Protein AF-A0A704GVP2-F1 (afdb_monomer)

pLDDT: mean 88.18, std 8.69, range [54.44, 95.31]

Radius of gyration: 12.31 Å; Cα contacts (8 Å, |Δi|>4): 119; chains: 1; bounding box: 26×26×34 Å

Structure (mmCIF, N/CA/C/O backbone):
data_AF-A0A704GVP2-F1
#
_entry.id   AF-A0A704GVP2-F1
#
loop_
_atom_site.group_PDB
_atom_site.id
_atom_site.type_symbol
_atom_site.label_atom_id
_atom_site.label_alt_id
_atom_site.label_comp_id
_atom_site.label_asym_id
_atom_site.label_entity_id
_atom_site.label_seq_id
_atom_site.pdbx_PDB_ins_code
_atom_site.Cartn_x
_atom_site.Cartn_y
_atom_site.Cartn_z
_atom_site.occupancy
_atom_site.B_iso_or_equiv
_atom_site.auth_seq_id
_atom_site.auth_comp_id
_atom_site.auth_asym_id
_atom_site.auth_atom_id
_atom_site.pdbx_PDB_model_num
ATOM 1 N N . SER A 1 1 ? 2.540 -11.695 11.349 1.00 54.44 1 SER A N 1
ATOM 2 C CA . SER A 1 1 ? 2.432 -10.393 10.673 1.00 54.44 1 SER A CA 1
ATOM 3 C C . SER A 1 1 ? 3.164 -10.482 9.351 1.00 54.44 1 SER A C 1
ATOM 5 O O . SER A 1 1 ? 4.273 -11.010 9.338 1.00 54.44 1 SER A O 1
ATOM 7 N N . GLY A 1 2 ? 2.552 -10.083 8.242 1.00 68.06 2 GLY A N 1
ATOM 8 C CA . GLY A 1 2 ? 3.176 -10.092 6.921 1.00 68.06 2 GLY A CA 1
ATOM 9 C C . GLY A 1 2 ? 4.395 -9.170 6.863 1.00 68.06 2 GLY A C 1
ATOM 10 O O . GLY A 1 2 ? 4.410 -8.093 7.450 1.00 68.06 2 GLY A O 1
ATOM 11 N N . ARG A 1 3 ? 5.440 -9.591 6.141 1.00 75.25 3 ARG A N 1
ATOM 12 C CA . ARG A 1 3 ? 6.721 -8.865 6.039 1.00 75.25 3 ARG A CA 1
ATOM 13 C C . ARG A 1 3 ? 6.567 -7.409 5.564 1.00 75.25 3 ARG A C 1
ATOM 15 O O . ARG A 1 3 ? 7.390 -6.575 5.918 1.00 75.25 3 ARG A O 1
ATOM 22 N N . TYR A 1 4 ? 5.539 -7.120 4.767 1.00 84.56 4 TYR A N 1
ATOM 23 C CA . TYR A 1 4 ? 5.357 -5.841 4.071 1.00 84.56 4 TYR A CA 1
ATOM 24 C C . TYR A 1 4 ? 4.229 -4.974 4.648 1.00 84.56 4 TYR A C 1
ATOM 26 O O . TYR A 1 4 ? 4.234 -3.759 4.453 1.00 84.56 4 TYR A O 1
ATOM 34 N N . SER A 1 5 ? 3.279 -5.574 5.374 1.00 88.88 5 SER A N 1
ATOM 35 C CA . SER A 1 5 ? 2.089 -4.885 5.887 1.00 88.88 5 SER A CA 1
ATOM 36 C C . SER A 1 5 ? 2.439 -3.823 6.918 1.00 88.88 5 SER A C 1
ATOM 38 O O . SER A 1 5 ? 1.886 -2.727 6.876 1.00 88.88 5 SER A O 1
ATOM 40 N N . TRP A 1 6 ? 3.420 -4.089 7.782 1.00 92.31 6 TRP A N 1
ATOM 41 C CA . TRP A 1 6 ? 3.878 -3.099 8.755 1.00 92.31 6 TRP A CA 1
ATOM 42 C C . TRP A 1 6 ? 4.497 -1.863 8.093 1.00 92.31 6 TRP A C 1
ATOM 44 O O . TRP A 1 6 ? 4.113 -0.740 8.417 1.00 92.31 6 TRP A O 1
ATOM 54 N N . ASN A 1 7 ? 5.398 -2.052 7.126 1.00 93.88 7 ASN A N 1
ATOM 55 C CA . ASN A 1 7 ? 6.027 -0.934 6.419 1.00 93.88 7 ASN A CA 1
ATOM 56 C C . ASN A 1 7 ? 4.997 -0.121 5.627 1.00 93.88 7 ASN A C 1
ATOM 58 O O . ASN A 1 7 ? 5.030 1.107 5.654 1.00 93.88 7 ASN A O 1
ATOM 62 N N . LEU A 1 8 ? 4.046 -0.792 4.967 1.00 94.56 8 LEU A N 1
ATOM 63 C CA . LEU A 1 8 ? 2.974 -0.107 4.248 1.00 94.56 8 LEU A CA 1
ATOM 64 C C . LEU A 1 8 ? 2.085 0.700 5.202 1.00 94.56 8 LEU A C 1
ATOM 66 O O . LEU A 1 8 ? 1.726 1.832 4.890 1.00 94.56 8 LEU A O 1
ATOM 70 N N . TYR A 1 9 ? 1.765 0.153 6.373 1.00 93.88 9 TYR A N 1
ATOM 71 C CA . TYR A 1 9 ? 0.997 0.860 7.392 1.00 93.88 9 TYR A CA 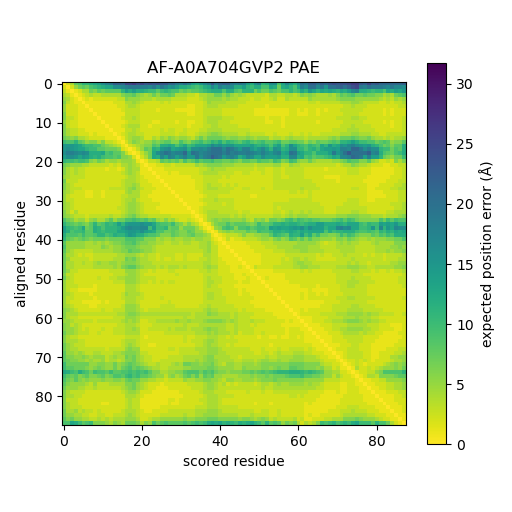1
ATOM 72 C C . TYR A 1 9 ? 1.730 2.106 7.911 1.00 93.88 9 TYR A C 1
ATOM 74 O O . TYR A 1 9 ? 1.140 3.184 7.957 1.00 93.88 9 TYR A O 1
ATOM 82 N N . GLN A 1 10 ? 3.023 1.994 8.229 1.00 92.38 10 GLN A N 1
ATOM 83 C CA . GLN A 1 10 ? 3.846 3.134 8.653 1.00 92.38 10 GLN A CA 1
ATOM 84 C C . GLN A 1 10 ? 3.913 4.226 7.576 1.00 92.38 10 GLN A C 1
ATOM 86 O O . GLN A 1 10 ? 3.743 5.408 7.881 1.00 92.38 10 GLN A O 1
ATOM 91 N N . LEU A 1 11 ? 4.075 3.834 6.307 1.00 93.25 11 LEU A N 1
ATOM 92 C CA . LEU A 1 11 ? 4.026 4.756 5.174 1.00 93.25 11 LEU A CA 1
ATOM 93 C C . LEU A 1 11 ? 2.661 5.452 5.063 1.00 93.25 11 LEU A C 1
ATOM 95 O O . LEU A 1 11 ? 2.600 6.659 4.856 1.00 93.25 11 LEU A O 1
ATOM 99 N N . ILE A 1 12 ? 1.555 4.722 5.219 1.00 91.81 12 ILE A N 1
ATOM 100 C CA . ILE A 1 12 ? 0.211 5.316 5.192 1.00 91.81 12 ILE A CA 1
ATOM 101 C C . ILE A 1 12 ? 0.054 6.339 6.323 1.00 91.81 12 ILE A C 1
ATOM 103 O O . ILE A 1 12 ? -0.382 7.461 6.077 1.00 91.81 12 ILE A O 1
ATOM 107 N N . LYS A 1 13 ? 0.451 5.991 7.551 1.00 90.12 13 LYS A N 1
ATOM 108 C CA . LYS A 1 13 ? 0.332 6.877 8.718 1.00 90.12 13 LYS A CA 1
ATOM 109 C C . LYS A 1 13 ? 1.164 8.150 8.564 1.00 90.12 13 LYS A C 1
ATOM 111 O O . LYS A 1 13 ? 0.669 9.221 8.903 1.00 90.12 13 LYS A O 1
ATOM 116 N N . SER A 1 14 ? 2.375 8.058 8.011 1.00 89.81 14 SER A N 1
ATOM 117 C CA . SER A 1 14 ? 3.224 9.235 7.780 1.00 89.81 14 SER A CA 1
ATOM 118 C C . SER A 1 14 ? 2.671 10.166 6.697 1.00 89.81 14 SER A C 1
ATOM 120 O O . SER A 1 14 ? 2.847 11.377 6.781 1.00 89.81 14 SER A O 1
ATOM 122 N N . ARG A 1 15 ? 1.960 9.625 5.700 1.00 86.56 15 ARG A N 1
ATOM 123 C CA . ARG A 1 15 ? 1.365 10.400 4.596 1.00 86.56 15 ARG A CA 1
ATOM 124 C C . ARG A 1 15 ? -0.041 10.924 4.889 1.00 86.56 15 ARG A C 1
ATOM 126 O O . ARG A 1 15 ? -0.487 11.850 4.222 1.00 86.56 15 ARG A O 1
ATOM 133 N N . LEU A 1 16 ? -0.738 10.364 5.877 1.00 79.50 16 LEU A N 1
ATOM 134 C CA . LEU A 1 16 ? -2.065 10.818 6.309 1.00 79.50 16 LEU A CA 1
ATOM 135 C C . LEU A 1 16 ? -2.040 12.024 7.260 1.00 79.50 16 LEU A C 1
ATOM 137 O O . LEU A 1 16 ? -3.109 12.504 7.643 1.00 79.50 16 LEU A O 1
ATOM 141 N N . LEU A 1 17 ? -0.85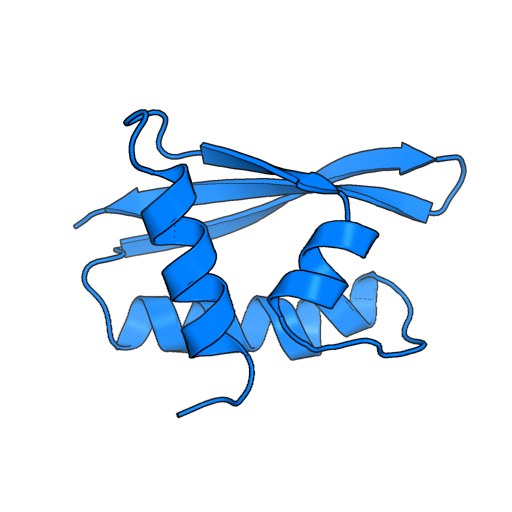8 12.547 7.604 1.00 67.44 17 LEU A N 1
ATOM 142 C CA . LEU A 1 17 ? -0.721 13.772 8.402 1.00 67.44 17 LEU A CA 1
ATOM 143 C C . LEU A 1 17 ? -1.471 14.967 7.779 1.00 67.44 17 LEU A C 1
ATOM 145 O O . LEU A 1 17 ? -1.977 15.818 8.508 1.00 67.44 17 LEU A O 1
ATOM 149 N N . ASP A 1 18 ? -1.661 14.957 6.456 1.00 63.28 18 ASP A N 1
ATOM 150 C CA . ASP A 1 18 ? -2.306 16.038 5.702 1.00 63.28 18 ASP A CA 1
ATOM 151 C C . ASP A 1 18 ? -3.837 15.870 5.542 1.00 63.28 18 ASP A C 1
ATOM 153 O O . ASP A 1 18 ? -4.471 16.624 4.805 1.00 63.28 18 ASP A O 1
ATOM 157 N N . LYS A 1 19 ? -4.463 14.883 6.211 1.00 62.56 19 LYS A N 1
ATOM 158 C CA . LYS A 1 19 ? -5.924 14.600 6.216 1.00 62.56 19 LYS A CA 1
ATOM 159 C C . LYS A 1 19 ? -6.594 14.356 4.851 1.00 62.56 19 LYS A C 1
ATOM 161 O O . LYS A 1 19 ? -7.810 14.197 4.794 1.00 62.56 19 LYS A O 1
ATOM 166 N N . SER A 1 20 ? -5.847 14.266 3.754 1.00 69.00 20 SER A N 1
ATOM 167 C CA . SER A 1 20 ? -6.400 14.126 2.396 1.00 69.00 20 SER A CA 1
ATOM 168 C C . SER A 1 20 ? -7.000 12.749 2.089 1.00 69.00 20 SER A C 1
ATOM 170 O O . SER A 1 20 ? -7.511 12.546 0.987 1.00 69.00 20 SER A O 1
ATOM 172 N N . GLY A 1 21 ? -6.891 11.776 3.004 1.00 84.88 21 GLY A N 1
ATOM 173 C CA . GLY A 1 21 ? -7.334 10.395 2.780 1.00 84.88 21 GLY A CA 1
ATOM 174 C C . GLY A 1 21 ? -6.673 9.738 1.564 1.00 84.88 21 GLY A C 1
ATOM 175 O O . GLY A 1 21 ? -7.113 8.690 1.118 1.00 84.88 21 GLY A O 1
ATOM 176 N N . ALA A 1 22 ? -5.650 10.351 0.964 1.00 91.38 22 ALA A N 1
ATOM 177 C CA . ALA A 1 22 ? -5.016 9.843 -0.236 1.00 91.38 22 ALA A CA 1
ATOM 178 C C . ALA A 1 22 ? -3.629 10.445 -0.434 1.00 91.38 22 ALA A C 1
ATOM 180 O O . ALA A 1 22 ? -3.419 11.643 -0.248 1.00 91.38 22 ALA A O 1
ATOM 181 N N . PHE A 1 23 ? -2.699 9.632 -0.920 1.00 93.69 23 PHE A N 1
ATOM 182 C CA . PHE A 1 23 ? -1.373 10.089 -1.320 1.00 93.69 23 PHE A CA 1
ATOM 183 C C . PHE A 1 23 ? -0.898 9.327 -2.551 1.00 93.69 23 PHE A C 1
ATOM 185 O O . PHE A 1 23 ? -1.377 8.236 -2.857 1.00 93.69 23 PHE A O 1
ATOM 192 N N . SER A 1 24 ? 0.048 9.911 -3.281 1.00 94.00 24 SER A N 1
ATOM 193 C CA . SER A 1 24 ? 0.692 9.248 -4.415 1.00 94.00 24 SER A CA 1
ATOM 194 C C . SER A 1 24 ? 2.179 9.074 -4.150 1.00 94.00 24 SER A C 1
ATOM 196 O O . SER A 1 24 ? 2.807 9.960 -3.580 1.00 94.00 24 SER A O 1
ATOM 198 N N . ILE A 1 25 ? 2.740 7.959 -4.603 1.00 94.56 25 ILE A N 1
ATOM 199 C CA . ILE A 1 25 ? 4.156 7.613 -4.443 1.00 94.56 25 ILE A CA 1
A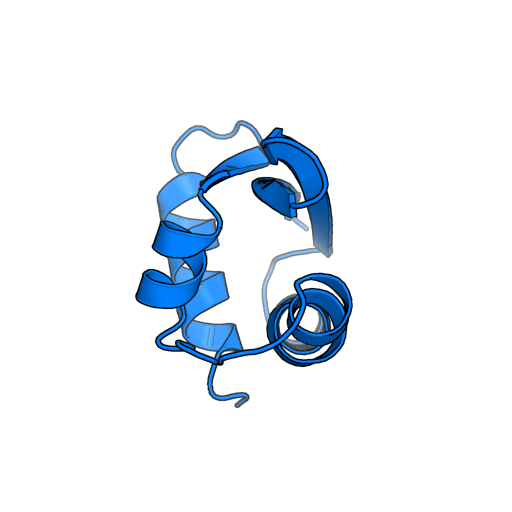TOM 200 C C . ILE A 1 25 ? 4.657 6.954 -5.728 1.00 94.56 25 ILE A C 1
ATOM 202 O O . ILE A 1 25 ? 3.889 6.269 -6.420 1.00 94.56 25 ILE A O 1
ATOM 206 N N . LYS A 1 26 ? 5.922 7.191 -6.091 1.00 94.00 26 LYS A N 1
ATOM 207 C CA . LYS A 1 26 ? 6.510 6.482 -7.228 1.00 94.00 26 LYS A CA 1
ATOM 208 C C . LYS A 1 26 ? 6.675 5.003 -6.895 1.00 94.00 26 LYS A C 1
ATOM 210 O O . LYS A 1 26 ? 6.818 4.615 -5.737 1.00 94.00 26 LYS A O 1
ATOM 215 N N . LEU A 1 27 ? 6.601 4.157 -7.914 1.00 91.38 27 LEU A N 1
ATOM 216 C CA . LEU A 1 27 ? 6.629 2.714 -7.709 1.00 91.38 27 LEU A CA 1
ATOM 217 C C . LEU A 1 27 ? 7.984 2.229 -7.166 1.00 91.38 27 LEU A C 1
ATOM 219 O O . LEU A 1 27 ? 8.018 1.344 -6.318 1.00 91.38 27 LEU A O 1
ATOM 223 N N . ASP A 1 28 ? 9.085 2.812 -7.631 1.00 90.25 28 ASP A N 1
ATOM 224 C CA . ASP A 1 28 ? 10.439 2.536 -7.145 1.00 90.25 28 ASP A CA 1
ATOM 225 C C . ASP A 1 28 ? 10.627 2.964 -5.682 1.00 90.25 28 ASP A C 1
ATOM 227 O O . ASP A 1 28 ? 11.131 2.180 -4.879 1.00 90.25 28 ASP A O 1
ATOM 231 N N . GLU A 1 29 ? 10.149 4.156 -5.319 1.00 93.00 29 GLU A N 1
ATOM 232 C CA . GLU A 1 29 ? 10.121 4.645 -3.934 1.00 93.00 29 GLU A CA 1
ATOM 233 C C . GLU A 1 29 ? 9.306 3.703 -3.035 1.00 93.00 29 GLU A C 1
ATOM 235 O O . GLU A 1 29 ? 9.794 3.266 -1.995 1.00 93.00 29 GLU A O 1
ATOM 240 N N . LEU A 1 30 ? 8.107 3.290 -3.466 1.00 93.31 30 LEU A N 1
ATOM 241 C CA . LEU A 1 30 ? 7.284 2.326 -2.728 1.00 93.31 30 LEU A CA 1
ATOM 242 C C . LEU A 1 30 ? 8.013 0.992 -2.511 1.00 93.31 30 LEU A C 1
ATOM 244 O O . LEU A 1 30 ? 7.969 0.436 -1.417 1.00 93.31 30 LEU A O 1
ATOM 248 N N . MET A 1 31 ? 8.694 0.468 -3.533 1.00 91.25 31 MET A N 1
ATOM 249 C CA . MET A 1 31 ? 9.450 -0.783 -3.405 1.00 91.25 31 MET A CA 1
ATOM 250 C C . MET A 1 31 ? 10.597 -0.676 -2.393 1.00 91.25 31 MET A C 1
ATOM 252 O O . MET A 1 31 ? 10.924 -1.675 -1.746 1.00 91.25 31 MET A O 1
ATOM 256 N N . ILE A 1 32 ? 11.208 0.505 -2.261 1.00 91.69 32 ILE A N 1
ATOM 257 C CA . ILE A 1 32 ? 12.240 0.784 -1.256 1.00 91.69 32 ILE A CA 1
ATOM 258 C C . ILE A 1 32 ? 11.615 0.825 0.142 1.00 91.69 32 ILE A C 1
ATOM 260 O O . ILE A 1 32 ? 12.080 0.099 1.017 1.00 91.69 32 ILE A O 1
ATOM 264 N N . GLU A 1 33 ? 10.534 1.586 0.331 1.00 92.00 33 GLU A N 1
ATOM 265 C CA . GLU A 1 33 ? 9.815 1.702 1.614 1.00 92.00 33 GLU A CA 1
ATOM 266 C C . GLU A 1 33 ? 9.335 0.336 2.133 1.00 92.00 33 GLU A C 1
ATOM 268 O O . GLU A 1 33 ? 9.470 -0.010 3.309 1.00 92.00 33 GLU A O 1
ATOM 273 N N . LEU A 1 34 ? 8.824 -0.506 1.235 1.00 91.25 34 LEU A N 1
ATOM 274 C CA . LEU A 1 34 ? 8.363 -1.851 1.580 1.00 91.25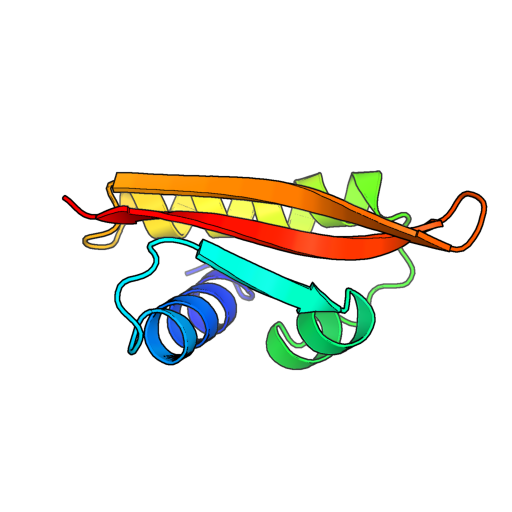 34 LEU A CA 1
ATOM 275 C C . LEU A 1 34 ? 9.498 -2.873 1.705 1.00 91.25 34 LEU A C 1
ATOM 277 O O . LEU A 1 34 ? 9.229 -4.033 2.008 1.00 91.25 34 LEU A O 1
ATOM 281 N N . ASN A 1 35 ? 10.754 -2.481 1.465 1.00 88.06 35 ASN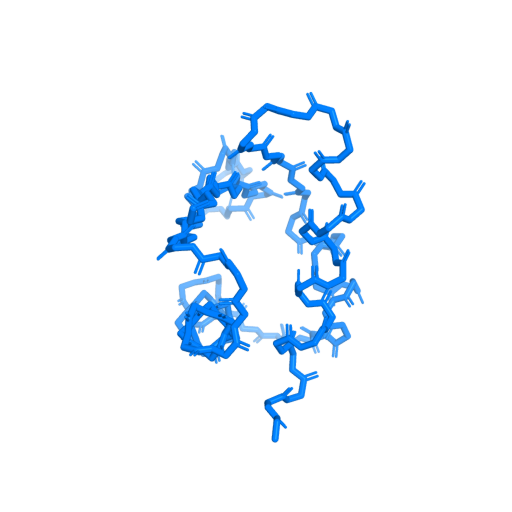 A N 1
ATOM 282 C CA . ASN A 1 35 ? 11.903 -3.384 1.385 1.00 88.06 35 ASN A CA 1
ATOM 283 C C . ASN A 1 35 ? 11.605 -4.619 0.507 1.00 88.06 35 ASN A C 1
ATOM 285 O O . ASN A 1 35 ? 11.854 -5.774 0.863 1.00 88.06 35 ASN A O 1
ATOM 289 N N . SER A 1 36 ? 10.984 -4.364 -0.642 1.00 84.62 36 SER A N 1
ATOM 290 C CA . SER A 1 36 ? 10.419 -5.379 -1.526 1.00 84.62 36 SER A CA 1
ATOM 291 C C . SER A 1 36 ? 10.978 -5.217 -2.936 1.00 84.62 36 SER A C 1
ATOM 293 O O . SER A 1 36 ? 10.219 -5.183 -3.905 1.00 84.62 36 SER A O 1
ATOM 295 N N . ARG A 1 37 ? 12.299 -5.055 -3.076 1.00 73.12 37 ARG A N 1
ATOM 296 C CA . ARG A 1 37 ? 12.948 -5.059 -4.394 1.00 73.12 37 ARG A CA 1
ATOM 297 C C . ARG A 1 37 ? 12.794 -6.448 -5.011 1.00 73.12 37 ARG A C 1
ATOM 299 O O . ARG A 1 37 ? 13.623 -7.327 -4.804 1.00 73.12 37 ARG A O 1
ATOM 306 N N . VAL A 1 38 ? 11.694 -6.650 -5.728 1.00 67.62 38 VAL A N 1
ATOM 307 C CA . VAL A 1 38 ? 11.395 -7.884 -6.450 1.00 67.62 38 VAL A CA 1
ATOM 308 C C . VAL A 1 38 ? 11.353 -7.561 -7.933 1.00 67.62 38 VAL A C 1
ATOM 310 O O . VAL A 1 38 ? 10.741 -6.574 -8.339 1.00 67.62 38 VAL A O 1
ATOM 313 N N . ASN A 1 39 ? 11.984 -8.400 -8.749 1.00 71.31 39 ASN A N 1
ATOM 314 C CA . ASN A 1 39 ? 11.967 -8.265 -10.203 1.00 71.31 39 ASN A CA 1
ATOM 315 C C . ASN A 1 39 ? 10.662 -8.859 -10.771 1.00 71.31 39 ASN A C 1
ATOM 317 O O . ASN A 1 39 ? 10.677 -9.855 -11.485 1.00 71.31 39 ASN A O 1
ATOM 321 N N . LEU A 1 40 ? 9.522 -8.305 -10.351 1.00 71.38 40 LEU A N 1
ATOM 322 C CA . LEU A 1 40 ? 8.182 -8.737 -10.754 1.00 71.38 40 LEU A CA 1
ATOM 323 C C . LEU A 1 40 ? 7.526 -7.684 -11.643 1.00 71.38 40 LEU A C 1
ATOM 325 O O . LEU A 1 40 ? 7.728 -6.480 -11.462 1.00 71.38 40 LEU A O 1
ATOM 329 N N . GLU A 1 41 ? 6.667 -8.130 -12.559 1.00 83.25 41 GLU A N 1
ATOM 330 C CA . GLU A 1 41 ? 5.746 -7.214 -13.220 1.00 83.25 41 GLU A CA 1
ATOM 331 C C . GLU A 1 41 ? 4.825 -6.550 -12.191 1.00 83.25 41 GLU A C 1
ATOM 333 O O . GLU A 1 41 ? 4.418 -7.151 -11.193 1.00 83.25 41 GLU A O 1
ATOM 338 N N . PHE A 1 42 ? 4.441 -5.296 -12.449 1.00 84.25 42 PHE A N 1
ATOM 339 C CA . PHE A 1 42 ? 3.630 -4.529 -11.503 1.00 84.25 42 PHE A CA 1
ATOM 340 C C . PHE A 1 42 ? 2.300 -5.220 -11.155 1.00 84.25 42 PHE A C 1
ATOM 342 O O . PHE A 1 42 ? 1.831 -5.108 -10.026 1.00 84.25 42 PHE A O 1
ATOM 349 N N . LYS A 1 43 ? 1.696 -5.963 -12.093 1.00 86.44 43 LYS A N 1
ATOM 350 C CA . LYS A 1 43 ? 0.452 -6.711 -11.850 1.00 86.44 43 LYS A CA 1
ATOM 351 C C . LYS A 1 43 ? 0.632 -7.758 -10.745 1.00 86.44 43 LYS A C 1
ATOM 353 O O . LYS A 1 43 ? -0.186 -7.820 -9.824 1.00 86.44 43 LYS A O 1
ATOM 358 N N . ASP A 1 44 ? 1.713 -8.526 -10.810 1.00 87.31 44 ASP A N 1
ATOM 359 C CA . ASP A 1 44 ? 2.016 -9.568 -9.830 1.00 87.31 44 ASP A CA 1
ATOM 360 C C . ASP A 1 44 ? 2.480 -8.964 -8.511 1.00 87.31 44 ASP A C 1
ATOM 362 O O . ASP A 1 44 ? 2.042 -9.400 -7.445 1.00 87.31 44 ASP A O 1
ATOM 366 N N . TYR A 1 45 ? 3.282 -7.899 -8.568 1.00 88.25 45 TYR A N 1
ATOM 367 C CA . TYR A 1 45 ? 3.684 -7.128 -7.393 1.00 88.25 45 TYR A CA 1
ATOM 368 C C . TYR A 1 45 ? 2.469 -6.564 -6.638 1.00 88.25 45 TYR A C 1
ATOM 370 O O . TYR A 1 45 ? 2.344 -6.726 -5.423 1.00 88.25 45 TYR A O 1
ATOM 378 N N . LYS A 1 46 ? 1.508 -5.979 -7.363 1.00 90.25 46 LYS A N 1
ATOM 379 C CA . LYS A 1 46 ? 0.276 -5.437 -6.785 1.00 90.25 46 LYS A CA 1
ATOM 380 C C . LYS A 1 46 ? -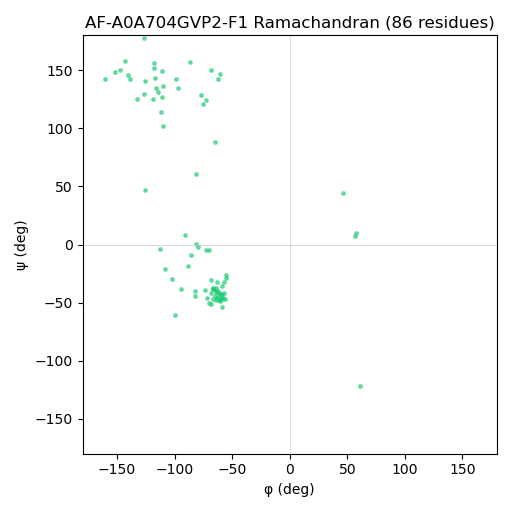0.546 -6.517 -6.088 1.00 90.25 46 LYS A C 1
ATOM 382 O O . LYS A 1 46 ? -1.054 -6.272 -5.001 1.00 90.25 46 LYS A O 1
ATOM 387 N N . LYS A 1 47 ? -0.675 -7.708 -6.677 1.00 88.50 47 LYS A N 1
ATOM 388 C CA . LYS A 1 47 ? -1.440 -8.809 -6.071 1.00 88.50 47 LYS A CA 1
ATOM 389 C C . LYS A 1 47 ? -0.721 -9.425 -4.866 1.00 88.50 47 LYS A C 1
ATOM 391 O O . LYS A 1 47 ? -1.347 -9.680 -3.842 1.00 88.50 47 LYS A O 1
ATOM 396 N N . SER A 1 48 ? 0.575 -9.694 -4.996 1.00 86.44 48 SER A N 1
ATOM 397 C CA . SER A 1 48 ? 1.343 -10.473 -4.015 1.00 86.44 48 S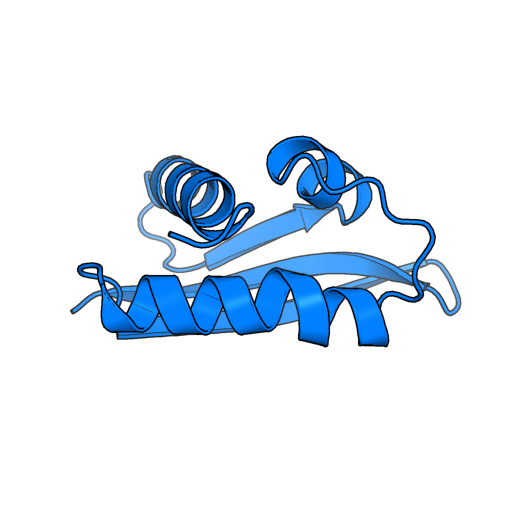ER A CA 1
ATOM 398 C C . SER A 1 48 ? 1.819 -9.656 -2.817 1.00 86.44 48 SER A C 1
ATOM 400 O O . SER A 1 48 ? 1.777 -10.158 -1.696 1.00 86.44 48 SER A O 1
ATOM 402 N N . VAL A 1 49 ? 2.257 -8.416 -3.045 1.00 90.50 49 VAL A N 1
ATOM 403 C CA . VAL A 1 49 ? 2.838 -7.551 -2.012 1.00 90.50 49 VAL A CA 1
ATOM 404 C C . VAL A 1 49 ? 1.792 -6.568 -1.515 1.00 90.50 49 VAL A C 1
ATOM 406 O O . VAL A 1 49 ? 1.434 -6.604 -0.340 1.00 90.50 49 VAL A O 1
ATOM 409 N N . ILE A 1 50 ? 1.261 -5.726 -2.406 1.00 92.62 50 ILE A N 1
ATOM 410 C CA . ILE A 1 50 ? 0.357 -4.637 -2.010 1.00 92.62 50 ILE A CA 1
ATOM 411 C C . ILE A 1 50 ? -0.981 -5.192 -1.510 1.00 92.62 50 ILE A C 1
ATOM 413 O O . ILE A 1 50 ? -1.397 -4.845 -0.413 1.00 92.62 50 ILE A O 1
ATOM 417 N N . GLY A 1 51 ? -1.629 -6.076 -2.275 1.00 92.88 51 GLY A N 1
ATOM 418 C CA . GLY A 1 51 ? -2.948 -6.626 -1.948 1.00 92.88 51 GLY A CA 1
ATOM 419 C C . GLY A 1 51 ? -2.960 -7.347 -0.603 1.00 92.88 51 GLY A C 1
ATOM 420 O O . GLY A 1 51 ? -3.688 -6.946 0.295 1.00 92.88 51 GLY A O 1
ATOM 421 N N . ARG A 1 52 ? -2.054 -8.315 -0.413 1.00 92.38 52 ARG A N 1
ATOM 422 C CA . ARG A 1 52 ? -1.923 -9.033 0.868 1.00 92.38 52 ARG A CA 1
ATOM 423 C C . ARG A 1 52 ? -1.612 -8.110 2.046 1.00 92.38 52 ARG A C 1
ATOM 425 O O . ARG A 1 52 ? -2.068 -8.361 3.155 1.00 92.38 52 ARG A O 1
ATOM 432 N N . SER A 1 53 ? -0.819 -7.063 1.812 1.00 94.00 53 SER A N 1
ATOM 433 C CA . SER A 1 53 ? -0.513 -6.078 2.851 1.00 94.00 53 SER A CA 1
ATOM 434 C C . SER A 1 53 ? -1.738 -5.250 3.219 1.00 94.00 53 SER A C 1
ATOM 436 O O . SER A 1 53 ? -1.967 -5.019 4.398 1.00 94.00 53 SER A O 1
ATOM 438 N N . ILE A 1 54 ? -2.532 -4.832 2.229 1.00 95.00 54 ILE A N 1
ATOM 439 C CA . ILE A 1 54 ? -3.790 -4.111 2.442 1.00 95.00 54 ILE A CA 1
ATOM 440 C C . ILE A 1 54 ? -4.773 -4.966 3.242 1.00 95.00 54 ILE A C 1
ATOM 442 O O . ILE A 1 54 ? -5.307 -4.467 4.229 1.00 95.00 54 ILE A O 1
ATOM 446 N N . ASP A 1 55 ? -4.971 -6.229 2.855 1.00 94.44 55 ASP A N 1
ATOM 447 C CA . ASP A 1 55 ? -5.912 -7.132 3.528 1.00 94.44 55 ASP A CA 1
ATOM 448 C C . ASP A 1 55 ? -5.577 -7.251 5.023 1.00 94.44 55 ASP A C 1
ATOM 450 O O . ASP A 1 55 ? -6.437 -7.055 5.881 1.00 94.44 55 ASP A O 1
ATOM 454 N N . GLU A 1 56 ? -4.298 -7.465 5.346 1.00 94.50 56 GLU A N 1
ATOM 455 C CA . GLU A 1 56 ? -3.847 -7.566 6.735 1.00 94.50 56 GLU A CA 1
ATOM 456 C C . GLU A 1 56 ? -3.982 -6.244 7.511 1.00 94.50 56 GLU A C 1
ATOM 458 O O . GLU A 1 56 ? -4.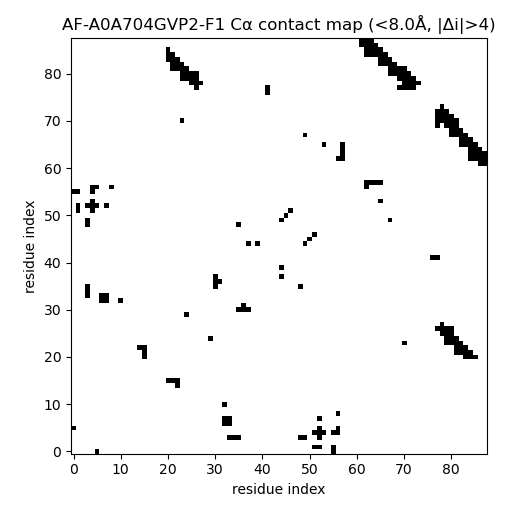312 -6.259 8.697 1.00 94.50 56 GLU A O 1
ATOM 463 N N . ILE A 1 57 ? -3.731 -5.098 6.870 1.00 94.69 57 ILE A N 1
ATOM 464 C CA . ILE A 1 57 ? -3.876 -3.785 7.515 1.00 94.69 57 ILE A CA 1
ATOM 465 C C . ILE A 1 57 ? -5.347 -3.505 7.829 1.00 94.69 57 ILE A C 1
ATOM 467 O O . ILE A 1 57 ? -5.659 -3.089 8.944 1.00 94.69 57 ILE A O 1
ATOM 471 N N . VAL A 1 58 ? -6.250 -3.740 6.877 1.00 94.19 58 VAL A N 1
ATOM 472 C CA . VAL A 1 58 ? -7.690 -3.498 7.058 1.00 94.19 58 VAL A CA 1
ATOM 473 C C . VAL A 1 58 ? -8.265 -4.404 8.151 1.00 94.19 58 VAL A C 1
ATOM 475 O O . VAL A 1 58 ? -9.088 -3.959 8.954 1.00 94.19 58 VAL A O 1
ATOM 478 N N . GLU A 1 59 ? -7.799 -5.652 8.228 1.00 94.12 59 GLU A N 1
ATOM 479 C CA . GLU A 1 59 ? -8.214 -6.605 9.261 1.00 94.12 59 GLU A CA 1
ATOM 480 C C . GLU A 1 59 ? -7.752 -6.182 10.668 1.00 94.12 59 GLU A C 1
ATOM 482 O O . GLU A 1 59 ? -8.495 -6.346 11.636 1.00 94.12 59 GLU A O 1
ATOM 487 N N . LYS A 1 60 ? -6.542 -5.617 10.796 1.00 93.88 60 LYS A N 1
ATOM 488 C CA . LYS A 1 60 ? -5.852 -5.479 12.096 1.00 93.88 60 LYS A CA 1
ATOM 489 C C . LYS A 1 60 ? -5.683 -4.054 12.616 1.00 93.88 60 LYS A C 1
ATOM 491 O O . LYS A 1 60 ? -5.159 -3.884 13.714 1.00 93.88 60 LYS A O 1
ATOM 496 N N . THR A 1 61 ? -6.075 -3.038 11.854 1.00 92.06 61 THR A N 1
ATOM 497 C CA . THR A 1 61 ? -5.869 -1.627 12.223 1.00 92.06 61 THR A CA 1
ATOM 498 C C . THR A 1 61 ? -7.171 -0.826 12.175 1.00 92.06 61 THR A C 1
ATOM 500 O O . THR A 1 61 ? -8.236 -1.333 11.822 1.00 92.06 61 THR A O 1
ATOM 503 N N . GLU A 1 62 ? -7.094 0.449 12.544 1.00 89.94 62 GLU A N 1
ATOM 504 C CA . GLU A 1 62 ? -8.192 1.416 12.497 1.00 89.94 62 GLU A CA 1
ATOM 505 C C . GLU A 1 62 ? -8.597 1.835 11.075 1.00 89.94 62 GLU A C 1
ATOM 507 O O . GLU A 1 62 ? -9.545 2.598 10.894 1.00 89.94 62 GLU A O 1
ATOM 512 N N . ILE A 1 63 ? -7.875 1.370 10.057 1.00 91.56 63 ILE A N 1
ATOM 513 C CA . ILE A 1 63 ? -8.177 1.674 8.665 1.00 91.56 63 ILE A CA 1
ATOM 514 C C . ILE A 1 63 ? -9.370 0.822 8.218 1.00 91.56 63 ILE A C 1
ATOM 516 O O . ILE A 1 63 ? -9.397 -0.396 8.396 1.00 91.56 63 ILE A O 1
ATOM 520 N N . LYS A 1 64 ? -10.380 1.469 7.633 1.00 92.50 64 LYS A N 1
ATOM 521 C CA . LYS A 1 64 ? -11.587 0.818 7.113 1.00 92.50 64 LYS A CA 1
ATOM 522 C C . LYS A 1 64 ? -11.361 0.251 5.718 1.00 92.50 64 LYS A C 1
ATOM 524 O O . LYS A 1 64 ? -11.789 -0.863 5.435 1.00 92.50 64 LYS A O 1
ATOM 529 N N . SER A 1 65 ? -10.713 1.011 4.838 1.00 94.06 65 SER A N 1
ATOM 530 C CA . SER A 1 65 ? -10.415 0.554 3.482 1.00 94.06 65 SER A CA 1
ATOM 531 C C . SER A 1 65 ? -9.163 1.219 2.911 1.00 94.06 65 SER A C 1
ATOM 533 O O . SER A 1 65 ? -8.839 2.358 3.248 1.00 94.06 65 SER A O 1
ATOM 535 N N . ILE A 1 66 ? -8.444 0.490 2.049 1.00 95.19 66 ILE A N 1
ATOM 536 C CA . ILE A 1 66 ? -7.310 1.006 1.272 1.00 95.19 66 ILE A CA 1
ATOM 537 C C . ILE A 1 66 ? -7.483 0.561 -0.177 1.00 95.19 66 ILE A C 1
ATOM 539 O O . ILE A 1 66 ? -7.578 -0.633 -0.462 1.00 95.19 66 ILE A O 1
ATOM 543 N N . LYS A 1 67 ? -7.464 1.506 -1.116 1.00 94.50 67 LYS A N 1
ATOM 544 C CA . LYS A 1 67 ? -7.379 1.223 -2.553 1.00 94.50 67 LYS A CA 1
ATOM 545 C C . LYS A 1 67 ? -6.020 1.653 -3.073 1.00 94.50 67 LYS A C 1
ATOM 547 O O . LYS A 1 67 ? -5.548 2.739 -2.766 1.00 94.50 67 LYS A O 1
ATOM 552 N N . CYS A 1 68 ? -5.409 0.813 -3.902 1.00 94.56 68 CYS A N 1
ATOM 553 C CA . CYS A 1 68 ? -4.202 1.152 -4.649 1.00 94.56 68 CYS A CA 1
ATOM 554 C C . CYS A 1 68 ? -4.553 1.236 -6.137 1.00 94.56 68 CYS A C 1
ATOM 556 O O . CYS A 1 68 ? -4.908 0.226 -6.758 1.00 94.56 68 CYS A O 1
ATOM 558 N N . VAL A 1 69 ? -4.462 2.427 -6.720 1.00 93.19 69 VAL A N 1
ATOM 559 C CA . VAL A 1 69 ? -4.784 2.690 -8.128 1.00 93.19 69 VAL A CA 1
ATOM 560 C C . VAL A 1 69 ? -3.556 3.181 -8.887 1.00 93.19 69 VAL A C 1
ATOM 562 O O . VAL A 1 69 ? -2.602 3.703 -8.311 1.00 93.19 69 VAL A O 1
ATOM 565 N N . ASN A 1 70 ? -3.562 2.981 -10.203 1.00 93.12 70 ASN A N 1
ATOM 566 C CA . ASN A 1 70 ? -2.485 3.467 -11.059 1.00 93.12 70 ASN A CA 1
ATOM 567 C C . ASN A 1 70 ? -2.658 4.979 -11.217 1.00 93.12 70 ASN A C 1
ATOM 569 O O . ASN A 1 70 ? -3.698 5.409 -11.708 1.00 93.12 70 ASN A O 1
ATOM 573 N N . ALA A 1 71 ? -1.660 5.762 -10.813 1.00 92.19 71 ALA A N 1
ATOM 574 C CA . ALA A 1 71 ? -1.704 7.218 -10.925 1.00 92.19 71 ALA A CA 1
ATOM 575 C C . ALA A 1 71 ? -1.025 7.706 -12.208 1.00 92.19 71 ALA A C 1
ATOM 577 O O . ALA A 1 71 ? -1.512 8.626 -12.852 1.00 92.19 71 ALA A O 1
ATOM 578 N N . GLU A 1 72 ? 0.085 7.072 -12.591 1.00 93.25 72 GLU A N 1
ATOM 579 C CA . GLU A 1 72 ? 0.870 7.479 -13.754 1.00 93.25 72 GLU A CA 1
ATOM 580 C C . GLU A 1 72 ? 1.519 6.271 -14.435 1.00 93.25 72 GLU A C 1
ATOM 582 O O . GLU A 1 72 ? 1.829 5.252 -13.801 1.00 93.25 72 GLU A O 1
ATOM 587 N N . ARG A 1 73 ? 1.717 6.388 -15.750 1.00 91.00 73 ARG A N 1
ATOM 588 C CA . ARG A 1 73 ? 2.419 5.408 -16.575 1.00 91.00 73 ARG A CA 1
ATOM 589 C C . ARG A 1 73 ? 3.547 6.080 -17.345 1.00 91.00 73 ARG A C 1
ATOM 591 O O . ARG A 1 73 ? 3.353 7.144 -17.918 1.00 91.00 73 ARG A O 1
ATOM 598 N N . GLN A 1 74 ? 4.676 5.388 -17.445 1.00 88.50 74 GLN A N 1
ATOM 599 C CA . GLN A 1 74 ? 5.764 5.720 -18.356 1.00 88.50 74 GLN A CA 1
ATOM 600 C C . GLN A 1 74 ? 5.804 4.653 -19.456 1.00 88.50 74 GLN A C 1
ATOM 602 O O . GLN A 1 74 ? 6.224 3.510 -19.245 1.00 88.50 74 GLN A O 1
ATOM 607 N N . GLY A 1 75 ? 5.267 4.999 -20.628 1.00 88.12 75 GLY A N 1
ATOM 608 C CA . GLY A 1 75 ? 5.003 4.033 -21.695 1.00 88.12 75 GLY A CA 1
ATOM 609 C C . GLY A 1 75 ? 4.014 2.953 -21.240 1.00 88.12 75 GLY A C 1
ATOM 610 O O . GLY A 1 75 ? 2.895 3.250 -20.825 1.00 88.12 75 GLY A O 1
ATOM 611 N N . ARG A 1 76 ? 4.426 1.680 -21.301 1.00 84.50 76 ARG A N 1
ATOM 612 C CA . ARG A 1 76 ? 3.595 0.536 -20.870 1.00 84.50 76 ARG A CA 1
ATOM 613 C C . ARG A 1 76 ? 3.698 0.222 -19.372 1.00 84.50 76 ARG A C 1
ATOM 615 O O . ARG A 1 76 ? 2.929 -0.600 -18.879 1.00 84.50 76 ARG A O 1
ATOM 622 N N . ARG A 1 77 ? 4.632 0.844 -18.642 1.00 86.69 77 ARG A N 1
ATOM 623 C CA . ARG A 1 77 ? 4.910 0.538 -17.228 1.00 86.69 77 ARG A CA 1
ATOM 624 C C . ARG A 1 77 ? 4.216 1.537 -16.309 1.00 86.69 77 ARG A C 1
ATOM 626 O O . ARG A 1 77 ? 4.152 2.722 -16.617 1.00 86.69 77 ARG A O 1
ATOM 633 N N . VAL A 1 78 ? 3.711 1.067 -15.171 1.00 90.44 78 VAL A N 1
ATOM 634 C CA . VAL 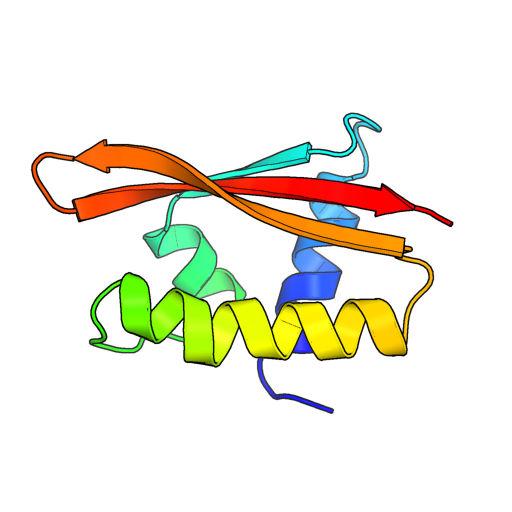A 1 78 ? 3.223 1.950 -14.100 1.00 90.44 78 VAL A CA 1
ATOM 635 C C . VAL A 1 78 ? 4.433 2.589 -13.421 1.00 90.44 78 VAL A C 1
ATOM 637 O O . VAL A 1 78 ? 5.324 1.869 -12.980 1.00 90.44 78 VAL A O 1
ATOM 640 N N . SER A 1 79 ? 4.468 3.920 -13.365 1.00 92.00 79 SER A N 1
ATOM 641 C CA . SER A 1 79 ? 5.543 4.697 -12.728 1.00 92.00 79 SER A CA 1
ATOM 642 C C . SER A 1 79 ? 5.132 5.225 -11.354 1.00 92.00 79 SER A C 1
ATOM 644 O O . SER A 1 79 ? 5.971 5.348 -10.465 1.00 92.00 79 SER A O 1
ATOM 646 N N . LYS A 1 80 ? 3.836 5.488 -11.150 1.00 94.88 80 LYS A N 1
ATOM 647 C CA . LYS A 1 80 ? 3.297 6.043 -9.905 1.00 94.88 80 LYS A CA 1
ATOM 648 C C . LYS A 1 80 ? 1.986 5.373 -9.526 1.00 94.88 80 LYS A C 1
ATOM 650 O O . LYS A 1 80 ? 1.139 5.105 -10.385 1.00 94.88 80 LYS A O 1
ATOM 655 N N . VAL A 1 81 ? 1.794 5.157 -8.231 1.00 94.94 81 VAL A N 1
ATOM 656 C CA . VAL A 1 81 ? 0.536 4.661 -7.665 1.00 94.94 81 VAL A CA 1
ATOM 657 C C . VAL A 1 81 ? -0.058 5.689 -6.717 1.00 94.94 81 VAL A C 1
ATOM 659 O O . VAL A 1 81 ? 0.664 6.481 -6.109 1.00 94.94 81 VAL A O 1
ATOM 662 N N . ARG A 1 82 ? -1.383 5.668 -6.594 1.00 94.81 82 ARG A N 1
ATOM 663 C CA . ARG A 1 82 ? -2.129 6.441 -5.605 1.00 94.81 82 ARG A CA 1
ATOM 664 C C . ARG A 1 82 ? -2.797 5.482 -4.635 1.00 94.81 82 ARG A C 1
ATOM 666 O O . ARG A 1 82 ? -3.439 4.520 -5.058 1.00 94.81 82 ARG A O 1
ATOM 673 N N . PHE A 1 83 ? -2.629 5.760 -3.353 1.00 95.31 83 PHE A N 1
ATOM 674 C CA . PHE A 1 83 ? -3.375 5.128 -2.283 1.00 95.31 83 PHE A CA 1
ATOM 675 C C . PHE A 1 83 ? -4.536 6.031 -1.888 1.00 95.31 83 PHE A C 1
ATOM 677 O O . PHE A 1 83 ? -4.354 7.239 -1.749 1.00 95.31 83 PHE A O 1
ATOM 684 N N . GLU A 1 84 ? -5.711 5.440 -1.726 1.00 94.81 84 GLU A N 1
ATOM 685 C CA . GLU A 1 84 ? -6.918 6.071 -1.191 1.00 94.81 84 GLU A CA 1
ATOM 686 C C . GLU A 1 84 ? -7.295 5.300 0.071 1.00 94.81 84 GLU A C 1
ATOM 688 O O . GLU A 1 84 ? -7.394 4.074 0.030 1.00 94.81 84 GLU A O 1
ATOM 693 N N . ILE A 1 85 ? -7.439 6.001 1.187 1.00 94.62 85 ILE A N 1
ATOM 694 C CA . ILE A 1 85 ? -7.585 5.453 2.527 1.00 94.62 85 ILE A CA 1
ATOM 695 C C . ILE A 1 85 ? -8.834 6.038 3.172 1.00 94.62 85 ILE A C 1
ATOM 697 O O . ILE A 1 85 ? -9.014 7.253 3.240 1.00 94.62 85 ILE A O 1
ATOM 701 N N . GLU A 1 86 ? -9.664 5.149 3.694 1.00 91.19 86 GLU A N 1
ATOM 702 C CA . GLU A 1 86 ? -10.816 5.482 4.516 1.00 91.19 86 GLU A CA 1
ATOM 703 C C . GLU A 1 86 ? -10.543 5.012 5.947 1.00 91.19 86 GLU A C 1
ATOM 705 O O . GLU A 1 86 ? -10.200 3.848 6.169 1.00 91.19 86 GLU A O 1
ATOM 710 N N . MET A 1 87 ? -10.679 5.915 6.916 1.00 87.44 87 MET A N 1
ATOM 711 C CA . MET A 1 87 ? -10.557 5.600 8.343 1.00 87.44 87 MET A CA 1
ATOM 712 C C . MET A 1 87 ? -11.912 5.135 8.897 1.00 87.44 87 MET A C 1
ATOM 714 O O . MET A 1 87 ? -12.951 5.424 8.299 1.00 87.44 87 MET A O 1
ATOM 718 N N . ARG A 1 88 ? -11.899 4.385 10.003 1.00 82.25 88 ARG A N 1
ATOM 719 C CA . ARG A 1 88 ? -13.118 4.021 10.744 1.00 82.25 88 ARG A CA 1
ATOM 720 C C . ARG A 1 88 ? -13.711 5.203 11.507 1.00 82.25 88 ARG A C 1
ATOM 722 O O . ARG A 1 88 ? -12.936 6.109 11.889 1.00 82.25 88 ARG A O 1
#

Mean predicted aligned error: 4.3 Å

InterPro domains:
  IPR036388 Winged helix-like DNA-binding domain superfamily [G3DSA:1.10.10.10] (1-88)
  IPR036390 Winged helix DNA-binding domain superfamily [SSF46785] (2-86)

Organism: Salmonella enteritidis (NCBI:txid149539)

Nearest PDB structures (foldseek):
  2nra-assembly1_C  TM=9.195E-01  e=3.951E-06  Escherichia coli
  2z9o-assembly1_A  TM=7.682E-01  e=1.077E-03  Escherichia coli K-12
  8tiw-assembly1_C  TM=7.454E-01  e=2.400E-03  Escherichia coli K-12
  8tip-assembly1_C  TM=7.365E-01  e=5.001E-03  Escherichia coli K-12
  3key-assembly1_A  TM=5.147E-01  e=6.758E-02  Saccharomyces cerevisiae

Solvent-accessible surface area (backbone atoms only — not comparable to full-atom values): 5028 Å² total; per-residue (Å²): 131,64,90,39,24,60,43,49,48,54,52,49,59,68,59,45,76,74,70,67,42,51,51,72,49,43,46,69,59,48,27,57,66,37,72,50,88,61,102,58,59,67,73,56,42,44,54,67,51,51,43,54,21,44,54,54,39,40,75,74,48,71,40,60,43,72,46,82,42,84,67,39,63,59,85,94,42,76,45,24,36,28,42,40,46,41,72,108

Secondary structure (DSSP, 8-state):
--TTHHHHHHHHHHHGGG--SEEEEEHHHHHHHTT------HHHHIIIIIIHHHHHHHHHSSEEEEEEEEEEEETTEEEEEEEEEEE-

Foldseek 3Di:
DDLQLVLVVVVQVVVCPVVPQKDKDWPVRSCVSSVNPDPDAVVCCCVPRVVVSQVVCCVPHQWVHKDKAQDDDDVPHRGMIMIGTDGD

Sequence (88 aa):
SGRYSWNLYQLIKSRLLDKSGAFSIKLDELMIELNSRVNLEFKDYKKSVIGRSIDEIVEKTEIKSIKCVNAERQGRRVSKVRFEIEMR